Protein AF-A0A955Q813-F1 (afdb_monomer)

Radius of gyration: 13.21 Å; Cα contacts (8 Å, |Δi|>4): 188; chains: 1; bounding box: 40×33×27 Å

Mean predicted aligned error: 5.72 Å

Sequence (109 aa):
MSNLSDVTFHALWTRWPWKAIRHCPGRFLLPLRGKPLSFAELTGQPCTPIRYESSNAPDPVWVLPVVDGGLIAFQQTDGRLLHTLNTPEGFIRKLTHLGIMAHGAMAQP

pLDDT: mean 87.47, std 17.15, range [26.44, 98.38]

Foldseek 3Di:
DDDLAPQALVVLPVPAPWADDPPQPQKTWGPDDDDADDPCNSRVHDDDWDWDDFPLDPFIWTWDDHHQWIWIWGQDPVRGTTIMTGGNVSRVVVCVSRVNDCPDPPDDD

Nearest PDB structures (foldseek):
  3lgo-assembly1_A  TM=4.452E-01  e=1.833E-01  Saccharomyces cerevisiae
  1w5r-assembly1_B  TM=5.625E-01  e=3.043E+00  Mycolicibacterium smegmatis
  4c5p-assembly1_A  TM=5.538E-01  e=4.909E+00  Mycobacterium marinum
  4qq1-assembly3_C  TM=4.964E-01  e=7.026E+00  Neisseria meningitidis serogroup B

Structure (mmCIF, N/CA/C/O backbone):
data_AF-A0A955Q813-F1
#
_entry.id   AF-A0A955Q813-F1
#
loop_
_atom_site.group_PDB
_atom_site.id
_atom_site.type_symbol
_atom_site.label_atom_id
_atom_site.label_alt_id
_atom_site.label_comp_id
_atom_site.label_asym_id
_atom_site.label_entity_id
_atom_site.label_seq_id
_atom_site.pdbx_PDB_ins_code
_atom_site.Cartn_x
_atom_site.Cartn_y
_atom_site.Cartn_z
_atom_site.occupancy
_atom_site.B_iso_or_equiv
_atom_site.auth_seq_id
_atom_site.auth_comp_id
_atom_site.auth_asym_id
_atom_site.auth_atom_id
_atom_site.pdbx_PDB_model_num
ATOM 1 N N . MET A 1 1 ? 17.302 -0.125 12.695 1.00 38.47 1 MET A N 1
ATOM 2 C CA . MET A 1 1 ? 16.927 0.411 11.370 1.00 38.47 1 MET A CA 1
ATOM 3 C C . MET A 1 1 ? 16.446 -0.781 10.566 1.00 38.47 1 MET A C 1
ATOM 5 O O . MET A 1 1 ? 17.263 -1.641 10.273 1.00 38.47 1 MET A O 1
ATOM 9 N N . SER A 1 2 ? 15.135 -0.936 10.374 1.00 42.50 2 SER A N 1
ATOM 10 C CA . SER A 1 2 ? 14.596 -2.104 9.666 1.00 42.50 2 SER A CA 1
ATOM 11 C C . SER A 1 2 ? 14.908 -1.973 8.181 1.00 42.50 2 SER A C 1
ATOM 13 O O . SER A 1 2 ? 14.529 -0.981 7.559 1.00 42.50 2 SER A O 1
ATOM 15 N N . ASN A 1 3 ? 15.633 -2.946 7.640 1.00 48.59 3 ASN A N 1
ATOM 16 C CA . ASN A 1 3 ? 15.979 -3.003 6.230 1.00 48.59 3 ASN A CA 1
ATOM 17 C C . ASN A 1 3 ? 14.709 -3.349 5.436 1.00 48.59 3 ASN A C 1
ATOM 19 O O . ASN A 1 3 ? 14.126 -4.414 5.612 1.00 48.59 3 ASN A O 1
ATOM 23 N N . LEU A 1 4 ? 14.246 -2.438 4.578 1.00 57.16 4 LEU A N 1
ATOM 24 C CA . LEU A 1 4 ? 13.072 -2.659 3.719 1.00 57.16 4 LEU A CA 1
ATOM 25 C C . LEU A 1 4 ? 13.343 -3.675 2.592 1.00 57.16 4 LEU A C 1
ATOM 27 O O . LEU A 1 4 ? 12.421 -4.012 1.852 1.00 57.16 4 LEU A O 1
ATOM 31 N N . SER A 1 5 ? 14.583 -4.172 2.481 1.00 61.09 5 SER A N 1
ATOM 32 C CA . SER A 1 5 ? 15.036 -5.157 1.490 1.00 61.09 5 SER A CA 1
ATOM 33 C C . SER A 1 5 ? 14.289 -6.490 1.542 1.00 61.09 5 SER A C 1
ATOM 35 O O . SER A 1 5 ? 14.339 -7.241 0.573 1.00 61.09 5 SER A O 1
ATOM 37 N N . ASP A 1 6 ? 13.582 -6.780 2.635 1.00 78.38 6 ASP A N 1
ATOM 38 C CA . ASP A 1 6 ? 13.036 -8.119 2.873 1.0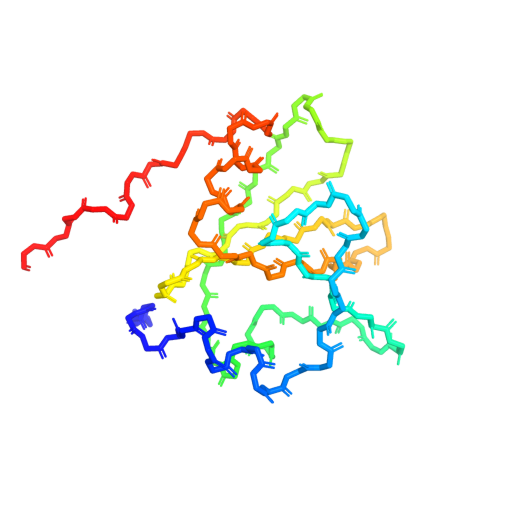0 78.38 6 ASP A CA 1
ATOM 39 C C . ASP A 1 6 ? 11.532 -8.218 2.569 1.00 78.38 6 ASP A C 1
ATOM 41 O O . ASP A 1 6 ? 10.988 -9.317 2.445 1.00 78.38 6 ASP A O 1
ATOM 45 N N . VAL A 1 7 ? 10.825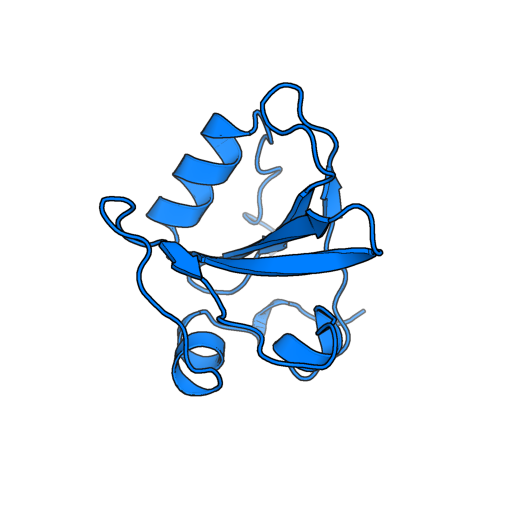 -7.087 2.434 1.00 90.94 7 VAL A N 1
ATOM 46 C CA . VAL A 1 7 ? 9.405 -7.094 2.050 1.00 90.94 7 VAL A CA 1
ATOM 47 C C . VAL A 1 7 ? 9.309 -7.049 0.534 1.00 90.94 7 VAL A C 1
ATOM 49 O O . VAL A 1 7 ? 9.773 -6.099 -0.090 1.00 90.94 7 VAL A O 1
ATOM 52 N N . THR A 1 8 ? 8.651 -8.043 -0.060 1.00 95.06 8 THR A N 1
ATOM 53 C CA . THR A 1 8 ? 8.442 -8.120 -1.510 1.00 95.06 8 THR A CA 1
ATOM 54 C C . THR A 1 8 ? 6.961 -8.021 -1.868 1.00 95.06 8 THR A C 1
ATOM 56 O O . THR A 1 8 ? 6.083 -8.388 -1.076 1.00 95.06 8 THR A O 1
ATOM 59 N N . PHE A 1 9 ? 6.665 -7.573 -3.090 1.00 96.31 9 PHE A N 1
ATOM 60 C CA . PHE A 1 9 ? 5.313 -7.621 -3.648 1.00 96.31 9 PHE A CA 1
ATOM 61 C C . PHE A 1 9 ? 4.736 -9.035 -3.569 1.00 96.31 9 PHE A C 1
ATOM 63 O O . PHE A 1 9 ? 3.606 -9.211 -3.120 1.00 96.31 9 PHE A O 1
ATOM 70 N N . HIS A 1 10 ? 5.515 -10.048 -3.964 1.00 96.31 10 HIS A N 1
ATOM 71 C CA . HIS A 1 10 ? 5.061 -11.437 -3.980 1.00 96.31 10 HIS A CA 1
ATOM 72 C C . HIS A 1 10 ? 4.690 -11.940 -2.578 1.00 96.31 10 HIS A C 1
ATOM 74 O O . HIS A 1 10 ? 3.641 -12.559 -2.404 1.00 96.31 10 HIS A O 1
ATOM 80 N N . ALA A 1 11 ? 5.501 -11.628 -1.562 1.00 95.50 11 ALA A N 1
ATOM 81 C CA . ALA A 1 11 ? 5.216 -12.014 -0.182 1.00 95.50 11 ALA A CA 1
ATOM 82 C C . ALA A 1 11 ? 3.905 -11.388 0.322 1.00 95.50 11 ALA A C 1
ATOM 84 O O . ALA A 1 11 ? 3.074 -12.074 0.919 1.00 95.50 11 ALA A O 1
ATOM 85 N N . LEU A 1 12 ? 3.683 -10.099 0.038 1.00 96.38 12 LEU A N 1
ATOM 86 C CA . LEU A 1 12 ? 2.433 -9.421 0.386 1.00 96.38 12 LEU A CA 1
ATOM 87 C C . LEU A 1 12 ? 1.246 -9.990 -0.393 1.00 96.38 12 LEU A C 1
ATOM 89 O O . LEU A 1 12 ? 0.192 -10.213 0.204 1.00 96.38 12 LEU A O 1
ATOM 93 N N . TRP A 1 13 ? 1.413 -10.232 -1.696 1.00 96.31 13 TRP A N 1
ATOM 94 C CA . TRP A 1 13 ? 0.391 -10.790 -2.582 1.00 96.31 13 TRP A C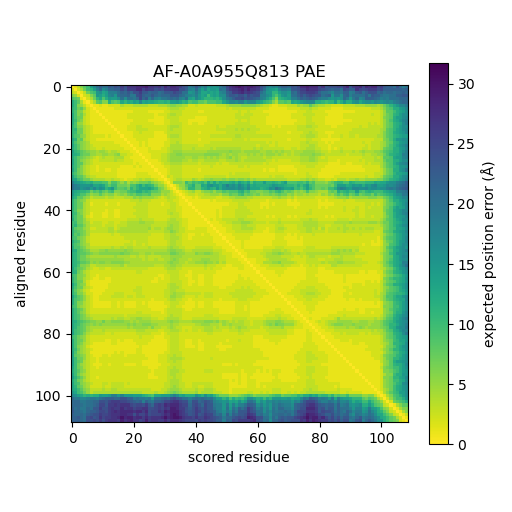A 1
ATOM 95 C C . TRP A 1 13 ? -0.127 -12.137 -2.075 1.00 96.31 13 TRP A C 1
ATOM 97 O O . TRP A 1 13 ? -1.332 -12.332 -1.969 1.00 96.31 13 TRP A O 1
ATOM 107 N N . THR A 1 14 ? 0.784 -13.035 -1.703 1.00 96.06 14 THR A N 1
ATOM 108 C CA . THR A 1 14 ? 0.448 -14.380 -1.218 1.00 96.06 14 THR A CA 1
ATOM 109 C C . THR A 1 14 ? -0.171 -14.361 0.183 1.00 96.06 14 THR A C 1
ATOM 111 O O . THR A 1 14 ? -0.994 -15.214 0.509 1.00 96.06 14 THR A O 1
ATOM 114 N N . ARG A 1 15 ? 0.197 -13.388 1.026 1.00 94.94 15 ARG A N 1
ATOM 115 C CA . ARG A 1 15 ? -0.248 -13.317 2.427 1.00 94.94 15 ARG A CA 1
ATOM 116 C C . ARG A 1 15 ? -1.673 -12.789 2.606 1.00 94.94 15 ARG A C 1
ATOM 118 O O . ARG A 1 15 ? -2.311 -13.114 3.606 1.00 94.94 15 ARG A O 1
ATOM 125 N N . TRP A 1 16 ? -2.166 -11.961 1.688 1.00 95.25 16 TRP A N 1
ATOM 126 C CA . TRP A 1 16 ? -3.423 -11.234 1.875 1.00 95.25 16 TRP A CA 1
ATOM 127 C C . TRP A 1 16 ? -4.373 -11.383 0.680 1.00 95.25 16 TRP A C 1
ATOM 129 O O . TRP A 1 16 ? -3.926 -11.530 -0.454 1.00 95.25 16 TRP A O 1
ATOM 139 N N . PRO A 1 17 ? -5.700 -11.302 0.891 1.00 94.88 17 PRO A N 1
ATOM 140 C CA . PRO A 1 17 ? -6.694 -11.517 -0.161 1.00 94.88 17 PRO A CA 1
ATOM 141 C C . PRO A 1 17 ? -6.892 -10.268 -1.038 1.00 94.88 17 PRO A C 1
ATOM 143 O O . PRO A 1 17 ? -7.982 -9.690 -1.090 1.00 94.88 17 PRO A O 1
ATOM 146 N N . TRP A 1 18 ? -5.832 -9.820 -1.709 1.00 96.38 18 TRP A N 1
ATOM 147 C CA . TRP A 1 18 ? -5.864 -8.652 -2.585 1.00 96.38 18 TRP A CA 1
ATOM 148 C C . TRP A 1 18 ? -6.849 -8.822 -3.742 1.00 96.38 18 TRP A C 1
ATOM 150 O O . TRP A 1 18 ? -7.020 -9.905 -4.302 1.00 96.38 18 TRP A O 1
ATOM 160 N N . LYS A 1 19 ? -7.479 -7.720 -4.147 1.00 96.81 19 LYS A N 1
ATOM 161 C CA . LYS A 1 19 ? -8.396 -7.683 -5.288 1.00 96.81 19 LYS A CA 1
ATOM 162 C C . LYS A 1 19 ? -7.928 -6.677 -6.315 1.00 96.81 19 LYS A C 1
ATOM 164 O O . LYS A 1 19 ? -7.717 -5.514 -5.985 1.00 96.81 19 LYS A O 1
ATOM 169 N N . ALA A 1 20 ? -7.818 -7.107 -7.568 1.00 96.81 20 ALA A N 1
ATOM 170 C CA . ALA A 1 20 ? -7.517 -6.203 -8.669 1.00 96.81 20 ALA A CA 1
ATOM 171 C C . ALA A 1 20 ? -8.552 -5.075 -8.736 1.00 96.81 20 ALA A C 1
ATOM 173 O O . ALA A 1 20 ? -9.762 -5.309 -8.667 1.00 96.81 20 ALA A O 1
ATOM 174 N N . ILE A 1 21 ? -8.071 -3.843 -8.876 1.00 94.81 21 ILE A N 1
ATOM 175 C CA . ILE A 1 21 ? -8.935 -2.687 -9.084 1.00 94.81 21 ILE A CA 1
ATOM 176 C C . ILE A 1 21 ? -9.293 -2.639 -10.571 1.00 94.81 21 ILE A C 1
ATOM 178 O O . ILE A 1 21 ? -8.419 -2.618 -11.442 1.00 94.81 21 ILE A O 1
ATOM 182 N N . ARG A 1 22 ? -10.595 -2.622 -10.875 1.00 94.00 22 ARG A N 1
ATOM 183 C CA . ARG A 1 22 ? -11.105 -2.614 -12.252 1.00 94.00 22 ARG A CA 1
ATOM 184 C C . ARG A 1 22 ? -10.498 -1.446 -13.044 1.00 94.00 22 ARG A C 1
ATOM 186 O O . ARG A 1 22 ? -10.446 -0.323 -12.550 1.00 94.00 22 ARG A O 1
ATOM 193 N N . HIS A 1 23 ? -10.033 -1.720 -14.265 1.00 93.06 23 HIS A N 1
ATOM 194 C CA . HIS A 1 23 ? -9.392 -0.742 -15.163 1.00 93.06 23 HIS A CA 1
ATOM 195 C C . HIS A 1 23 ? -8.130 -0.052 -14.600 1.00 93.06 23 HIS A C 1
ATOM 197 O O . HIS A 1 23 ? -7.663 0.935 -15.159 1.00 93.06 23 HIS A O 1
ATOM 203 N N . CYS A 1 24 ? -7.539 -0.580 -13.525 1.00 93.31 24 CYS A N 1
ATOM 204 C CA . CYS A 1 24 ? -6.312 -0.069 -12.917 1.00 93.31 24 CYS A CA 1
ATOM 205 C C . CYS A 1 24 ? -5.239 -1.174 -12.898 1.00 93.31 24 CYS A C 1
ATOM 207 O O . CYS A 1 24 ? -4.994 -1.762 -11.843 1.00 93.31 24 CYS A O 1
ATOM 209 N N . PRO A 1 25 ? -4.597 -1.486 -14.041 1.00 94.38 25 PRO A N 1
ATOM 210 C CA . PRO A 1 25 ? -3.646 -2.594 -14.130 1.00 94.38 25 PRO A CA 1
ATOM 211 C C . PRO A 1 25 ? -2.481 -2.419 -13.150 1.00 94.38 25 PRO A C 1
ATOM 213 O O . PRO A 1 25 ? -1.958 -1.314 -12.987 1.00 94.38 25 PRO A O 1
ATOM 216 N N . GLY A 1 26 ? -2.089 -3.505 -12.487 1.00 96.19 26 GLY A N 1
ATOM 217 C CA . GLY A 1 26 ? -1.017 -3.493 -11.491 1.00 96.19 26 GLY A CA 1
ATOM 218 C C . GLY A 1 26 ? -1.379 -2.804 -10.174 1.00 96.19 26 GLY A C 1
ATOM 219 O O . GLY A 1 26 ? -0.475 -2.437 -9.434 1.00 96.19 26 GLY A O 1
ATOM 220 N N . ARG A 1 27 ? -2.671 -2.591 -9.877 1.00 97.69 27 ARG A N 1
ATOM 221 C CA . ARG A 1 27 ? -3.146 -2.046 -8.596 1.00 97.69 27 ARG A CA 1
ATOM 222 C C . ARG A 1 27 ? -4.180 -2.966 -7.965 1.00 97.69 27 ARG A C 1
ATOM 224 O O . ARG A 1 27 ? -5.180 -3.319 -8.597 1.00 97.69 27 ARG A O 1
ATOM 231 N N . PHE 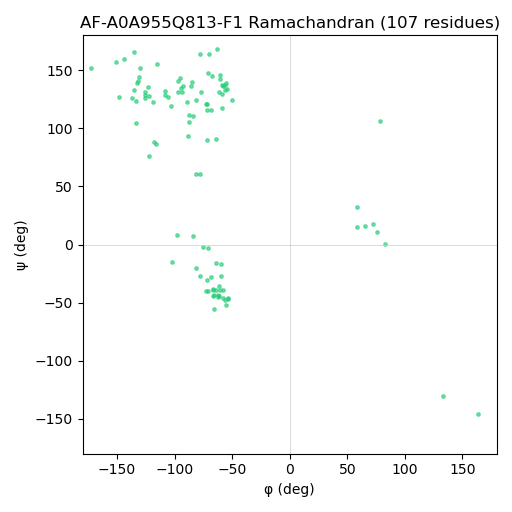A 1 28 ? -3.966 -3.300 -6.700 1.00 97.88 28 PHE A N 1
ATOM 232 C CA . PHE A 1 28 ? -4.773 -4.272 -5.981 1.00 97.88 28 PHE A CA 1
ATOM 233 C C . PHE A 1 28 ? -5.158 -3.736 -4.610 1.00 97.88 28 PHE A C 1
ATOM 235 O O . PHE A 1 28 ? -4.302 -3.371 -3.814 1.00 97.88 28 PHE A O 1
ATOM 242 N N . LEU A 1 29 ? -6.453 -3.678 -4.330 1.00 96.38 29 LEU A N 1
ATOM 243 C CA . LEU A 1 29 ? -6.990 -3.214 -3.061 1.00 96.38 29 LEU A CA 1
ATOM 244 C C . LEU A 1 29 ? -7.014 -4.357 -2.045 1.00 96.38 29 LEU A C 1
ATOM 246 O O . LEU A 1 29 ? -7.401 -5.472 -2.397 1.00 96.38 29 LEU A O 1
ATOM 250 N N . LEU A 1 30 ? -6.678 -4.075 -0.786 1.00 95.25 30 LEU A N 1
ATOM 251 C CA . LEU A 1 30 ? -6.964 -4.991 0.315 1.00 95.25 30 LEU A CA 1
ATOM 252 C C . LEU A 1 30 ? -8.403 -4.769 0.803 1.00 95.25 30 LEU A C 1
ATOM 254 O O . LEU A 1 30 ? -8.681 -3.729 1.404 1.00 95.25 30 LEU A O 1
ATOM 258 N N . PRO A 1 31 ? -9.339 -5.708 0.581 1.00 90.44 31 PRO A N 1
ATOM 259 C CA . PRO A 1 31 ? -10.684 -5.595 1.127 1.00 90.44 31 PRO A CA 1
ATOM 260 C C . PRO A 1 31 ? -10.654 -5.837 2.643 1.00 90.44 31 PRO A C 1
ATOM 262 O O . PRO A 1 31 ? -10.809 -6.967 3.102 1.00 90.44 31 PRO A O 1
ATOM 265 N N . LEU A 1 32 ? -10.472 -4.780 3.434 1.00 81.88 32 LEU A N 1
ATOM 266 C CA . LEU A 1 32 ? -10.589 -4.876 4.887 1.00 81.88 32 LEU A CA 1
ATOM 267 C C . LEU A 1 32 ? -12.064 -5.047 5.277 1.00 81.88 32 LEU A C 1
ATOM 269 O O . LEU A 1 32 ? -12.909 -4.204 4.980 1.00 81.88 32 LEU A O 1
ATOM 273 N N . ARG A 1 33 ? -12.374 -6.153 5.958 1.00 67.12 33 ARG A N 1
ATOM 274 C CA . ARG A 1 33 ? -13.652 -6.375 6.646 1.00 67.12 33 ARG A CA 1
ATOM 275 C C . ARG A 1 33 ? -13.360 -6.499 8.138 1.00 67.12 33 ARG A C 1
ATOM 277 O O . ARG A 1 33 ? -13.127 -7.598 8.623 1.00 67.12 33 ARG A O 1
ATOM 284 N N . GLY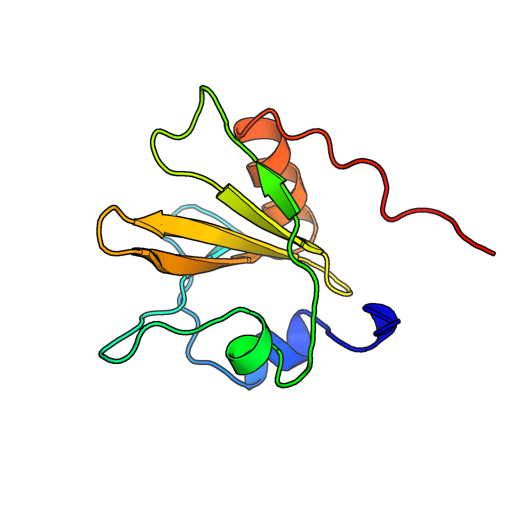 A 1 34 ? -13.302 -5.375 8.851 1.00 73.06 34 GLY A N 1
ATOM 285 C CA . GLY A 1 34 ? -13.093 -5.368 10.302 1.00 73.06 34 GLY A CA 1
ATOM 286 C C . GLY A 1 34 ? -12.036 -4.372 10.769 1.00 73.06 34 GLY A C 1
ATOM 287 O O . GLY A 1 34 ? -12.109 -3.191 10.431 1.00 73.06 34 GLY A O 1
ATOM 288 N N . LYS A 1 35 ? -11.093 -4.848 11.595 1.00 79.38 35 LYS A N 1
ATOM 289 C CA . LYS A 1 35 ? -10.076 -4.022 12.261 1.00 79.38 35 LYS A CA 1
ATOM 290 C C . LYS A 1 35 ? -9.231 -3.246 11.228 1.00 79.38 35 LYS A C 1
ATOM 292 O O . LYS A 1 35 ? -8.803 -3.846 10.239 1.00 79.38 35 LYS A O 1
ATOM 297 N N . PRO A 1 36 ? -8.951 -1.949 11.461 1.00 83.75 36 PRO A N 1
ATOM 298 C CA . PRO A 1 36 ? -7.969 -1.207 10.677 1.00 83.75 36 PRO A CA 1
ATOM 299 C C . PRO A 1 36 ? -6.609 -1.912 10.733 1.00 83.75 36 PRO A C 1
ATOM 301 O O . PRO A 1 36 ? -6.197 -2.353 11.805 1.00 83.75 36 PRO A O 1
ATOM 304 N N . LEU A 1 37 ? -5.922 -2.013 9.597 1.00 91.25 37 LEU A N 1
ATOM 305 C CA . LEU A 1 37 ? -4.622 -2.672 9.511 1.00 91.25 37 LEU A CA 1
ATOM 306 C C . LEU A 1 37 ? -3.518 -1.624 9.360 1.00 91.25 37 LEU A C 1
ATOM 308 O O . LEU A 1 37 ? -3.580 -0.780 8.465 1.00 91.25 37 LEU A O 1
ATOM 312 N N . SER A 1 38 ? -2.510 -1.673 10.224 1.00 93.69 38 SER A N 1
ATOM 313 C CA . SER A 1 38 ? -1.301 -0.855 10.097 1.00 93.69 38 SER A CA 1
ATOM 314 C C . SER A 1 38 ? -0.339 -1.427 9.051 1.00 93.69 38 SER A C 1
ATOM 316 O O . SER A 1 38 ? -0.422 -2.600 8.683 1.00 93.69 38 SER A O 1
ATOM 318 N N . PHE A 1 39 ? 0.625 -0.620 8.594 1.00 94.56 39 PHE A N 1
ATOM 319 C CA . PHE A 1 39 ? 1.681 -1.115 7.705 1.00 94.56 39 PHE A CA 1
ATOM 320 C C . PHE A 1 39 ? 2.512 -2.226 8.360 1.00 94.56 39 PHE A C 1
ATOM 322 O O . PHE A 1 39 ? 2.805 -3.208 7.695 1.00 94.56 39 PHE A O 1
ATOM 329 N N . ALA A 1 40 ? 2.827 -2.121 9.656 1.00 94.12 40 ALA A N 1
ATOM 330 C CA . ALA A 1 40 ? 3.618 -3.139 10.349 1.00 94.12 40 ALA A CA 1
ATOM 331 C C . ALA A 1 40 ? 2.876 -4.480 10.477 1.00 94.12 40 ALA A C 1
ATOM 333 O O . ALA A 1 40 ? 3.472 -5.540 10.305 1.00 94.12 40 ALA A O 1
ATOM 334 N N . GLU A 1 41 ? 1.563 -4.455 10.732 1.00 94.06 41 GLU A N 1
ATOM 335 C CA . GLU A 1 41 ? 0.745 -5.676 10.714 1.00 94.06 41 GLU A CA 1
ATOM 336 C C . GLU A 1 41 ? 0.655 -6.264 9.296 1.00 94.06 41 GLU A C 1
ATOM 338 O O . GLU A 1 41 ? 0.727 -7.483 9.128 1.00 94.06 41 GLU A O 1
ATOM 343 N N . LEU A 1 42 ? 0.537 -5.405 8.277 1.00 93.56 42 LEU A N 1
ATOM 344 C CA . LEU A 1 42 ? 0.448 -5.801 6.872 1.00 93.56 42 LEU A CA 1
ATOM 345 C C . LEU A 1 42 ? 1.747 -6.449 6.361 1.00 93.56 42 LEU A C 1
ATOM 347 O O . LEU A 1 42 ? 1.693 -7.483 5.692 1.00 93.56 42 LEU A O 1
ATOM 351 N N . THR A 1 43 ? 2.905 -5.871 6.682 1.00 93.94 43 THR A N 1
ATOM 352 C CA . THR A 1 43 ? 4.230 -6.395 6.302 1.00 93.94 43 THR A CA 1
ATOM 353 C C . THR A 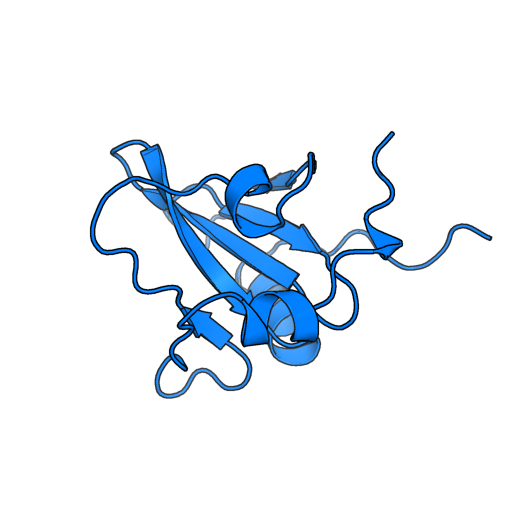1 43 ? 4.708 -7.512 7.230 1.00 93.94 43 THR A C 1
ATOM 355 O O . THR A 1 43 ? 5.563 -8.307 6.847 1.00 93.94 43 THR A O 1
ATOM 358 N N . GLY A 1 44 ? 4.149 -7.602 8.440 1.00 92.94 44 GLY A N 1
ATOM 359 C CA . GLY A 1 44 ? 4.589 -8.517 9.490 1.00 92.94 44 GLY A CA 1
ATOM 360 C C . GLY A 1 44 ? 5.872 -8.085 10.199 1.00 92.94 44 GLY A C 1
ATOM 361 O O . GLY A 1 44 ? 6.433 -8.889 10.938 1.00 92.94 44 GLY A O 1
ATOM 362 N N . GLN A 1 45 ? 6.342 -6.857 9.976 1.00 91.31 45 GLN A N 1
ATOM 363 C CA . GLN A 1 45 ? 7.556 -6.323 10.590 1.00 91.31 45 GLN A CA 1
ATOM 364 C C . GLN A 1 45 ? 7.491 -4.795 10.754 1.00 91.31 45 GLN A C 1
ATOM 366 O O . GLN A 1 45 ? 6.764 -4.128 10.017 1.00 91.31 45 GLN A 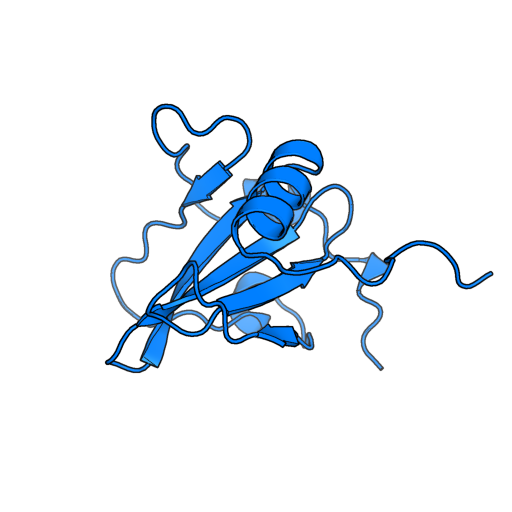O 1
ATOM 371 N N . PRO A 1 46 ? 8.255 -4.198 11.686 1.00 91.69 46 PRO A N 1
ATOM 372 C CA . PRO A 1 46 ? 8.334 -2.747 11.805 1.00 91.69 46 PRO A CA 1
ATOM 373 C C . PRO A 1 46 ? 8.845 -2.103 10.511 1.00 91.69 46 PRO A C 1
ATOM 375 O O . PRO A 1 46 ? 9.895 -2.479 9.995 1.00 91.69 46 PRO A O 1
ATOM 378 N N . CYS A 1 47 ? 8.124 -1.102 10.017 1.00 90.62 47 CYS A N 1
ATOM 379 C CA . CYS A 1 47 ? 8.452 -0.363 8.801 1.00 90.62 47 CYS A CA 1
ATOM 380 C C . CYS A 1 47 ? 8.073 1.113 8.956 1.00 90.62 47 CYS A C 1
ATOM 382 O O . CYS A 1 47 ? 7.212 1.458 9.769 1.00 90.62 47 CYS A O 1
ATOM 384 N N . THR A 1 48 ? 8.673 1.974 8.140 1.00 91.75 48 THR A N 1
ATOM 385 C CA . THR A 1 48 ? 8.460 3.425 8.202 1.00 91.75 48 THR A CA 1
ATOM 386 C C . THR A 1 48 ? 7.846 3.913 6.889 1.00 91.75 48 THR A C 1
ATOM 388 O O . THR A 1 48 ? 8.586 4.254 5.968 1.00 91.75 48 THR A O 1
ATOM 391 N N . PRO A 1 49 ? 6.505 3.911 6.753 1.00 94.19 49 PRO A N 1
ATOM 392 C CA . PRO A 1 49 ? 5.855 4.526 5.602 1.00 94.19 49 PRO A CA 1
ATOM 393 C C . PRO A 1 49 ? 6.047 6.047 5.639 1.00 94.19 49 PRO A C 1
ATOM 395 O O . PRO A 1 49 ? 6.026 6.662 6.707 1.00 94.19 49 PRO A O 1
ATOM 398 N N . ILE A 1 50 ? 6.196 6.657 4.468 1.00 95.06 50 ILE A N 1
ATOM 399 C CA . ILE A 1 50 ? 6.317 8.108 4.321 1.00 95.06 50 ILE A CA 1
ATOM 400 C C . ILE A 1 50 ? 4.930 8.685 4.052 1.00 95.06 50 ILE A C 1
ATOM 402 O O . ILE A 1 50 ? 4.190 8.183 3.203 1.00 95.06 50 ILE A O 1
ATOM 406 N N . ARG A 1 51 ? 4.575 9.737 4.788 1.00 95.69 51 ARG A N 1
ATOM 407 C CA . ARG A 1 51 ? 3.306 10.452 4.639 1.00 95.69 51 ARG A CA 1
ATOM 408 C C . ARG A 1 51 ? 3.462 11.624 3.673 1.00 95.69 51 ARG A C 1
ATOM 410 O O . ARG A 1 51 ? 4.412 12.393 3.791 1.00 95.69 51 ARG A O 1
ATOM 417 N N . TYR A 1 52 ? 2.489 11.791 2.789 1.00 95.56 52 TYR A N 1
ATOM 418 C CA . TYR A 1 52 ? 2.390 12.874 1.819 1.00 95.56 52 TYR A CA 1
ATOM 419 C C . TYR A 1 52 ? 1.001 13.510 1.866 1.00 95.56 52 TYR A C 1
ATOM 421 O O . TYR A 1 52 ? -0.006 12.817 2.016 1.00 95.56 52 TYR A O 1
ATOM 429 N N . GLU A 1 53 ? 0.967 14.825 1.675 1.00 95.00 53 GLU A N 1
ATOM 430 C CA . GLU A 1 53 ? -0.233 15.549 1.252 1.00 95.00 53 GLU A CA 1
ATOM 431 C C . GLU A 1 53 ? -0.162 15.738 -0.265 1.00 95.00 53 GLU A C 1
ATOM 433 O O . GLU A 1 53 ? 0.914 15.993 -0.811 1.00 95.00 53 GLU A O 1
ATOM 438 N N . SER A 1 54 ? -1.288 15.604 -0.959 1.00 91.75 54 SER A N 1
ATOM 439 C CA . SER A 1 54 ? -1.349 15.730 -2.416 1.00 91.75 54 SER A CA 1
ATOM 440 C C . SER A 1 54 ? -2.546 16.580 -2.808 1.00 91.75 54 SER A C 1
ATOM 442 O O . SER A 1 54 ? -3.657 16.312 -2.376 1.00 91.75 54 SER A O 1
ATOM 444 N N . SER A 1 55 ? -2.370 17.554 -3.700 1.00 92.38 55 SER A N 1
ATOM 445 C CA . SER A 1 55 ? -3.513 18.268 -4.293 1.00 92.38 55 SER A CA 1
ATOM 446 C C . SER A 1 55 ? -4.407 17.360 -5.151 1.00 92.38 55 SER A C 1
ATOM 448 O O . SER A 1 55 ? -5.547 17.715 -5.438 1.00 92.38 55 SER A O 1
ATOM 450 N N . ASN A 1 56 ? -3.912 16.177 -5.533 1.00 93.50 56 ASN A N 1
ATOM 451 C CA . ASN A 1 56 ? -4.619 15.186 -6.346 1.00 93.50 56 ASN A CA 1
ATOM 452 C C . ASN A 1 56 ? -5.270 14.072 -5.499 1.00 93.50 56 ASN A C 1
ATOM 454 O O . ASN A 1 56 ? -5.743 13.072 -6.050 1.00 93.50 56 ASN A O 1
ATOM 458 N N . ALA A 1 57 ? -5.281 14.209 -4.170 1.00 93.62 57 ALA A N 1
ATOM 459 C CA . ALA A 1 57 ? -6.019 13.336 -3.264 1.00 93.62 57 ALA A CA 1
ATOM 460 C C . ALA A 1 57 ? -6.495 14.117 -2.025 1.00 93.62 57 ALA A C 1
ATOM 462 O O . ALA A 1 57 ? -5.673 14.726 -1.354 1.00 93.62 57 ALA A O 1
ATOM 463 N N . PRO A 1 58 ? -7.796 14.085 -1.683 1.00 92.50 58 PRO A N 1
ATOM 464 C CA . PRO A 1 58 ? -8.301 14.809 -0.513 1.00 92.50 58 PRO A CA 1
ATOM 465 C C . PRO A 1 58 ? -7.810 14.212 0.814 1.00 92.50 58 PRO A C 1
ATOM 467 O O . PRO A 1 58 ? -7.700 14.924 1.807 1.00 92.50 58 PRO A O 1
ATOM 470 N N . ASP A 1 59 ? -7.526 12.909 0.822 1.00 94.75 59 ASP A N 1
ATOM 471 C CA . ASP A 1 59 ? -7.074 12.166 1.992 1.00 94.75 59 ASP A CA 1
ATOM 472 C C . ASP A 1 59 ? -5.538 12.068 2.026 1.00 94.75 59 ASP A C 1
ATOM 474 O O . ASP A 1 59 ? -4.925 11.836 0.973 1.00 94.75 59 ASP A O 1
ATOM 478 N N . PRO A 1 60 ? -4.905 12.129 3.216 1.00 95.62 60 PRO A N 1
ATOM 479 C CA . PRO A 1 60 ? -3.470 11.918 3.356 1.00 95.62 60 PRO A CA 1
ATOM 480 C C . PRO A 1 60 ? -3.025 10.576 2.777 1.00 95.62 60 PRO A C 1
ATOM 482 O O . PRO A 1 60 ? -3.664 9.538 2.991 1.00 95.62 60 PRO A O 1
ATOM 485 N N . VAL A 1 61 ? -1.885 10.583 2.087 1.00 96.88 61 VAL A N 1
ATOM 486 C CA . VAL A 1 61 ? -1.342 9.400 1.417 1.00 96.88 61 VAL A CA 1
ATOM 487 C C . VAL A 1 61 ? -0.119 8.888 2.158 1.00 96.88 61 VAL A C 1
ATOM 489 O O . VAL A 1 61 ? 0.835 9.618 2.398 1.00 96.88 61 VAL A O 1
ATOM 492 N N . TRP A 1 62 ? -0.110 7.601 2.468 1.00 97.12 62 TRP A N 1
ATOM 493 C CA . TRP A 1 62 ? 1.022 6.894 3.046 1.00 97.12 62 TRP A CA 1
ATOM 494 C C . TRP A 1 62 ? 1.636 5.966 2.007 1.00 97.12 62 TRP A C 1
ATOM 496 O O . TRP A 1 62 ? 0.927 5.206 1.347 1.00 97.12 62 TRP A O 1
ATOM 506 N N . VAL A 1 63 ? 2.954 6.016 1.863 1.00 96.44 63 VAL A N 1
ATOM 507 C CA . VAL A 1 63 ? 3.693 5.293 0.827 1.00 96.44 63 VAL A CA 1
ATOM 508 C C . VAL A 1 63 ? 4.784 4.454 1.474 1.00 96.44 63 VAL A C 1
ATOM 510 O O . VAL A 1 63 ? 5.563 4.953 2.284 1.00 96.44 63 VAL A O 1
ATOM 513 N N . LEU A 1 64 ? 4.858 3.182 1.092 1.00 95.50 64 LEU A N 1
ATOM 514 C CA . LEU A 1 64 ? 5.928 2.273 1.491 1.00 95.50 64 LEU A CA 1
ATOM 515 C C . LEU A 1 64 ? 6.433 1.513 0.256 1.00 95.50 64 LEU A C 1
ATOM 517 O O . LEU A 1 64 ? 5.737 0.608 -0.217 1.00 95.50 64 LEU A O 1
ATOM 521 N N . PRO A 1 65 ? 7.612 1.867 -0.283 1.00 94.81 65 PRO A N 1
ATOM 522 C CA . PRO A 1 65 ? 8.279 1.057 -1.295 1.00 94.81 65 PRO A CA 1
ATOM 523 C C . PRO A 1 65 ? 8.592 -0.340 -0.748 1.00 94.81 65 PRO A C 1
ATOM 525 O O . PRO A 1 65 ? 8.955 -0.486 0.420 1.00 94.81 65 PRO A O 1
ATOM 528 N N . VAL A 1 66 ? 8.451 -1.355 -1.596 1.00 94.00 66 VAL A N 1
ATOM 529 C CA . VAL A 1 66 ? 8.831 -2.744 -1.305 1.00 94.00 66 VAL A CA 1
ATOM 530 C C . VAL A 1 66 ? 9.576 -3.304 -2.516 1.00 94.00 66 VAL A C 1
ATOM 532 O O . VAL A 1 66 ? 9.515 -2.724 -3.601 1.00 94.00 66 VAL A O 1
ATOM 535 N N . VAL A 1 67 ? 10.267 -4.431 -2.369 1.00 94.19 67 VAL A N 1
ATOM 536 C CA . VAL A 1 67 ? 10.911 -5.084 -3.517 1.00 94.19 67 VAL A CA 1
ATOM 537 C C . VAL A 1 67 ? 9.841 -5.485 -4.538 1.00 94.19 67 VAL A C 1
ATOM 539 O O . VAL A 1 67 ? 8.811 -6.062 -4.179 1.00 94.19 67 VAL A O 1
ATOM 542 N N . ASP A 1 68 ? 10.077 -5.142 -5.804 1.00 94.69 68 ASP A N 1
ATOM 543 C CA . ASP A 1 68 ? 9.168 -5.366 -6.933 1.00 94.69 68 ASP A CA 1
ATOM 544 C C . ASP A 1 68 ? 7.776 -4.724 -6.788 1.00 94.69 68 ASP A C 1
ATOM 546 O O . ASP A 1 68 ? 6.783 -5.232 -7.312 1.00 94.69 68 ASP A O 1
ATOM 550 N N . GLY A 1 69 ? 7.671 -3.577 -6.107 1.00 95.88 69 GLY A N 1
ATOM 551 C CA . GLY A 1 69 ? 6.427 -2.812 -6.093 1.00 95.88 69 GLY A CA 1
ATOM 552 C C . GLY A 1 69 ? 6.334 -1.764 -4.994 1.00 95.88 69 GLY A C 1
ATOM 553 O O . GLY A 1 69 ? 7.308 -1.124 -4.604 1.00 95.88 69 GLY A O 1
ATOM 554 N N . GLY A 1 70 ? 5.120 -1.567 -4.489 1.00 96.44 70 GLY A N 1
ATOM 555 C CA . GLY A 1 70 ? 4.896 -0.639 -3.389 1.00 96.44 70 GLY A CA 1
ATOM 556 C C . GLY A 1 70 ? 3.485 -0.676 -2.827 1.00 96.44 70 GLY A C 1
ATOM 557 O O . GLY A 1 70 ? 2.508 -0.973 -3.524 1.00 96.44 70 GLY A O 1
ATOM 558 N N . LEU A 1 71 ? 3.380 -0.332 -1.550 1.00 97.50 71 LEU A N 1
ATOM 559 C CA . LEU A 1 71 ? 2.119 -0.082 -0.874 1.00 97.50 71 LEU A CA 1
ATOM 560 C C . LEU A 1 71 ? 1.808 1.414 -0.902 1.00 97.50 71 LEU A C 1
ATOM 562 O O . LEU A 1 71 ? 2.660 2.253 -0.607 1.00 97.50 71 LEU A O 1
ATOM 566 N N . ILE A 1 72 ? 0.562 1.734 -1.233 1.00 97.44 72 ILE A N 1
ATOM 567 C CA . ILE A 1 72 ? -0.006 3.077 -1.114 1.00 97.44 72 ILE A CA 1
ATOM 568 C C . ILE A 1 72 ? -1.274 2.948 -0.288 1.00 97.44 72 ILE A C 1
ATOM 570 O O . ILE A 1 72 ? -2.152 2.163 -0.649 1.00 97.44 72 ILE A O 1
ATOM 574 N N . ALA A 1 73 ? -1.391 3.723 0.781 1.00 96.94 73 ALA A N 1
ATOM 575 C CA . ALA A 1 73 ? -2.585 3.769 1.603 1.00 96.94 73 ALA A CA 1
ATOM 576 C C . ALA A 1 73 ? -3.146 5.184 1.690 1.00 96.94 73 ALA A C 1
ATOM 578 O O . ALA A 1 73 ? -2.400 6.133 1.903 1.00 96.94 73 ALA A O 1
ATOM 579 N N . PHE A 1 74 ? -4.461 5.316 1.554 1.00 95.62 74 PHE A N 1
ATOM 580 C CA . PHE A 1 74 ? -5.163 6.569 1.834 1.00 95.62 74 PHE A CA 1
ATOM 581 C C . PHE A 1 74 ? -5.725 6.510 3.250 1.00 95.62 74 PHE A C 1
ATOM 583 O O . PHE A 1 74 ? -6.336 5.503 3.618 1.00 95.62 74 PHE A O 1
ATOM 590 N N . GLN A 1 75 ? -5.497 7.554 4.041 1.00 94.69 75 GLN A N 1
ATOM 591 C CA . GLN A 1 75 ? -6.020 7.648 5.397 1.00 94.69 75 GLN A CA 1
ATOM 592 C C . GLN A 1 75 ? -7.413 8.271 5.383 1.00 94.69 75 GLN A C 1
ATOM 594 O O . GLN A 1 75 ? -7.564 9.456 5.117 1.00 94.69 75 GLN A O 1
ATOM 599 N N . GLN A 1 76 ? -8.421 7.469 5.700 1.00 91.31 76 GLN A N 1
ATOM 600 C CA . GLN A 1 76 ? -9.801 7.914 5.823 1.00 91.31 76 GLN A CA 1
ATOM 601 C C . GLN A 1 76 ? -9.987 8.799 7.065 1.00 91.31 76 GLN A C 1
ATOM 603 O O . GLN A 1 76 ? -9.172 8.789 7.991 1.00 91.31 76 GLN A O 1
ATOM 608 N N . THR A 1 77 ? -11.101 9.529 7.115 1.00 89.12 77 THR A N 1
ATOM 609 C CA . THR A 1 77 ? -11.442 10.455 8.211 1.00 89.12 77 THR A CA 1
ATOM 610 C C . THR A 1 77 ? -11.551 9.788 9.585 1.00 89.12 77 THR A C 1
ATOM 612 O O . THR A 1 77 ? -11.288 10.433 10.595 1.00 89.12 77 THR A O 1
ATOM 615 N N . ASP A 1 78 ? -11.886 8.496 9.641 1.00 88.19 78 ASP A N 1
ATOM 616 C CA . ASP A 1 78 ? -11.918 7.691 10.871 1.00 88.19 78 ASP A CA 1
ATOM 617 C C . ASP A 1 78 ? -10.538 7.119 11.264 1.00 88.19 78 ASP A C 1
ATOM 619 O O . ASP A 1 78 ? -10.426 6.311 12.188 1.00 88.19 78 ASP A O 1
ATOM 623 N N . GLY A 1 79 ? -9.479 7.522 10.555 1.00 86.75 79 GLY A N 1
ATOM 624 C CA . GLY A 1 79 ? -8.105 7.077 10.762 1.00 86.75 79 GLY A CA 1
ATOM 625 C C . GLY A 1 79 ? -7.762 5.740 10.101 1.00 86.75 79 GLY A C 1
ATOM 626 O O . GLY A 1 79 ? -6.619 5.292 10.215 1.00 86.75 79 GLY A O 1
ATOM 627 N N . ARG A 1 80 ? -8.701 5.089 9.400 1.00 91.31 80 ARG A N 1
ATOM 628 C CA . ARG A 1 80 ? -8.434 3.825 8.697 1.00 91.31 80 ARG A CA 1
ATOM 629 C C . ARG A 1 80 ? -7.544 4.021 7.482 1.00 91.31 80 ARG A C 1
ATOM 631 O O . ARG A 1 80 ? -7.625 5.027 6.790 1.00 91.31 80 ARG A O 1
ATOM 638 N N . LEU A 1 81 ? -6.733 3.010 7.187 1.00 94.25 81 LEU A N 1
ATOM 639 C CA . LEU A 1 81 ? -5.863 2.988 6.016 1.00 94.25 81 LEU A CA 1
ATOM 640 C C . LEU A 1 81 ? -6.448 2.085 4.928 1.00 94.25 81 LEU A C 1
ATOM 642 O O . LEU A 1 81 ? -6.609 0.878 5.121 1.00 94.25 81 LEU A O 1
ATOM 646 N N . LEU A 1 82 ? -6.729 2.672 3.765 1.00 94.75 82 LEU A N 1
ATOM 647 C CA . LEU A 1 82 ? -7.148 1.947 2.573 1.00 94.75 82 LEU A CA 1
ATOM 648 C C . LEU A 1 82 ? -5.923 1.518 1.762 1.00 94.75 82 LEU A C 1
ATOM 650 O O . LEU A 1 82 ? -5.428 2.271 0.923 1.00 94.75 82 LEU A O 1
ATOM 654 N N . HIS A 1 83 ? -5.443 0.301 2.008 1.00 96.50 83 HIS A N 1
ATOM 655 C CA . HIS A 1 83 ? -4.225 -0.219 1.387 1.0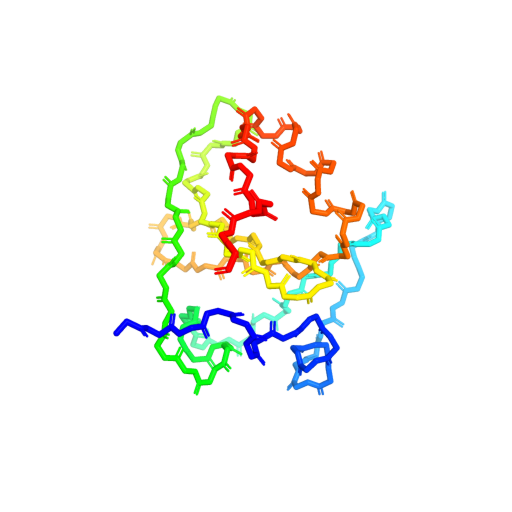0 96.50 83 HIS A CA 1
ATOM 656 C C . HIS A 1 83 ? -4.432 -0.663 -0.058 1.00 96.50 83 HIS A C 1
ATOM 658 O O . HIS A 1 83 ? -5.317 -1.461 -0.372 1.00 96.50 83 HIS A O 1
ATOM 664 N N . THR A 1 84 ? -3.541 -0.202 -0.928 1.00 97.19 84 THR A N 1
ATOM 665 C CA . THR A 1 84 ? -3.363 -0.694 -2.290 1.00 97.19 84 THR A CA 1
ATOM 666 C C . THR A 1 84 ? -1.949 -1.246 -2.439 1.00 97.19 84 THR A C 1
ATOM 668 O O . THR A 1 84 ? -0.985 -0.507 -2.244 1.00 97.19 84 THR A O 1
ATOM 671 N N . LEU A 1 85 ? -1.821 -2.512 -2.825 1.00 98.25 85 LEU A N 1
ATOM 672 C CA . LEU A 1 85 ? -0.576 -3.107 -3.300 1.00 98.25 85 LEU A CA 1
ATOM 673 C C . LEU A 1 85 ? -0.441 -2.848 -4.800 1.00 98.25 85 LEU A C 1
ATOM 675 O O . LEU A 1 85 ? -1.416 -2.961 -5.545 1.00 98.25 85 LEU A O 1
ATOM 679 N N . ASN A 1 86 ? 0.751 -2.473 -5.254 1.00 98.38 86 ASN A N 1
ATOM 680 C CA . ASN A 1 86 ? 0.982 -2.079 -6.637 1.00 98.38 86 ASN A CA 1
ATOM 681 C C . ASN A 1 86 ? 2.227 -2.782 -7.188 1.00 98.38 86 ASN A C 1
ATOM 683 O O . ASN A 1 86 ? 3.228 -2.867 -6.477 1.00 98.38 86 ASN A O 1
ATOM 687 N N . THR A 1 87 ? 2.173 -3.243 -8.444 1.00 98.06 87 THR A N 1
ATOM 688 C CA . THR A 1 87 ? 3.377 -3.657 -9.200 1.00 98.06 87 THR A CA 1
ATOM 689 C C . THR A 1 87 ? 4.298 -2.447 -9.399 1.00 98.06 87 THR A C 1
ATOM 691 O O . THR A 1 87 ? 3.840 -1.318 -9.179 1.00 98.06 87 THR A O 1
ATOM 694 N N . PRO A 1 88 ? 5.555 -2.611 -9.856 1.00 96.50 88 PRO A N 1
ATOM 695 C CA . PRO A 1 88 ? 6.462 -1.481 -10.064 1.00 96.50 88 PRO A CA 1
ATOM 696 C C . PRO A 1 88 ? 5.852 -0.386 -10.953 1.00 96.50 88 PRO A C 1
ATOM 698 O O . PRO A 1 88 ? 5.837 0.793 -10.595 1.00 96.50 88 PRO A O 1
ATOM 701 N N . GLU A 1 89 ? 5.233 -0.769 -12.070 1.00 96.38 89 GLU A N 1
ATOM 702 C CA . GLU A 1 89 ? 4.637 0.159 -13.036 1.00 96.38 89 GLU A CA 1
ATOM 703 C C . GLU A 1 89 ? 3.371 0.816 -12.477 1.00 96.38 89 GLU A C 1
ATOM 705 O O . GLU A 1 89 ? 3.126 2.009 -12.684 1.00 96.38 89 GLU A O 1
ATOM 710 N N . GLY A 1 90 ? 2.542 0.042 -11.767 1.00 96.81 90 GLY A N 1
ATOM 711 C CA . GLY A 1 90 ? 1.343 0.548 -11.100 1.00 96.81 90 GLY A CA 1
ATOM 712 C C . GLY A 1 90 ? 1.677 1.554 -9.999 1.00 96.81 90 GLY A C 1
ATOM 713 O O . GLY A 1 90 ? 0.985 2.567 -9.862 1.00 96.81 90 GLY A O 1
ATOM 714 N N . PHE A 1 91 ? 2.754 1.291 -9.257 1.00 96.81 91 PHE A N 1
ATOM 715 C CA . PHE A 1 91 ? 3.249 2.129 -8.176 1.00 96.81 91 PHE A CA 1
ATOM 716 C C . PHE A 1 91 ? 3.749 3.468 -8.711 1.00 96.81 91 PHE A C 1
ATOM 718 O O . PHE A 1 91 ? 3.206 4.506 -8.334 1.00 96.81 91 PHE A O 1
ATOM 725 N N . ILE A 1 92 ? 4.683 3.444 -9.670 1.00 95.00 92 ILE A N 1
ATOM 726 C CA . ILE A 1 92 ? 5.228 4.650 -10.310 1.00 95.00 92 ILE A CA 1
ATOM 727 C C . ILE A 1 92 ? 4.097 5.498 -10.894 1.00 95.00 92 ILE A C 1
ATOM 729 O O . ILE A 1 92 ? 3.962 6.669 -10.548 1.00 95.00 92 ILE A O 1
ATOM 733 N N . ARG A 1 93 ? 3.213 4.898 -11.705 1.00 95.25 93 ARG A N 1
ATOM 734 C CA . ARG A 1 93 ? 2.101 5.627 -12.334 1.00 95.25 93 ARG A CA 1
ATOM 735 C C . ARG A 1 93 ? 1.189 6.290 -11.303 1.00 95.25 93 ARG A C 1
ATOM 737 O O . ARG A 1 93 ? 0.713 7.404 -11.530 1.00 95.25 93 ARG A O 1
ATOM 744 N N . LYS A 1 94 ? 0.915 5.620 -10.177 1.00 95.44 94 LYS A N 1
ATOM 745 C CA . LYS A 1 94 ? 0.067 6.193 -9.129 1.00 95.44 94 LYS A CA 1
ATOM 746 C C . LYS A 1 94 ? 0.781 7.310 -8.368 1.00 95.44 94 LYS A C 1
ATOM 748 O O . LYS A 1 94 ? 0.131 8.319 -8.109 1.00 95.44 94 LYS A O 1
ATOM 753 N N . LEU A 1 95 ? 2.071 7.174 -8.061 1.00 95.94 95 LEU A N 1
ATOM 754 C CA . LEU A 1 95 ? 2.857 8.241 -7.431 1.00 95.94 95 LEU A CA 1
ATOM 755 C C . LEU A 1 95 ? 2.941 9.485 -8.324 1.00 95.94 95 LEU A C 1
ATOM 757 O O . LEU A 1 95 ? 2.646 10.580 -7.852 1.00 95.94 95 LEU A O 1
ATOM 761 N N . THR A 1 96 ? 3.202 9.315 -9.625 1.00 94.81 96 THR A N 1
ATOM 762 C CA . THR A 1 96 ? 3.193 10.417 -10.601 1.00 94.81 96 THR A CA 1
ATOM 763 C C . THR A 1 96 ? 1.845 11.132 -10.634 1.00 94.81 96 THR A C 1
ATOM 765 O O . THR A 1 96 ? 1.800 12.356 -10.559 1.00 94.81 96 THR A O 1
ATOM 768 N N . HIS A 1 97 ? 0.731 10.392 -10.679 1.00 94.50 97 HIS A N 1
ATOM 769 C CA . HIS A 1 97 ? -0.606 10.995 -10.618 1.00 94.50 97 HIS A CA 1
ATOM 770 C C . HIS A 1 97 ? -0.827 11.750 -9.295 1.00 94.50 97 HIS A C 1
ATOM 772 O O . HIS A 1 97 ? -1.435 12.812 -9.278 1.00 94.50 97 HIS A O 1
ATOM 778 N N . LEU A 1 98 ? -0.295 11.258 -8.179 1.00 95.19 98 LEU A N 1
ATOM 779 C CA . LEU A 1 98 ? -0.373 11.958 -6.896 1.00 95.19 98 LEU A CA 1
ATOM 780 C C . LEU A 1 98 ? 0.584 13.161 -6.793 1.00 95.19 98 LEU A C 1
ATOM 782 O O . LEU A 1 98 ? 0.574 13.839 -5.770 1.00 95.19 98 LEU A O 1
ATOM 786 N N . GLY A 1 99 ? 1.411 13.438 -7.806 1.00 94.75 99 GLY A N 1
ATOM 787 C CA . GLY A 1 99 ? 2.451 14.469 -7.726 1.00 94.75 99 GLY A CA 1
ATOM 788 C C . GLY A 1 99 ? 3.544 14.142 -6.703 1.00 94.75 99 GLY A C 1
ATOM 789 O O . GLY A 1 99 ? 4.299 15.021 -6.300 1.00 94.75 99 GLY A O 1
ATOM 790 N N . ILE A 1 100 ? 3.627 12.882 -6.268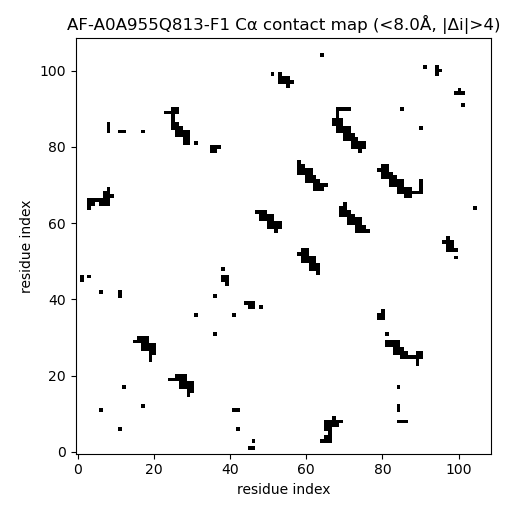 1.00 91.38 100 ILE A N 1
ATOM 791 C CA . ILE A 1 100 ? 4.643 12.412 -5.333 1.00 91.38 100 ILE A CA 1
ATOM 792 C C . ILE A 1 100 ? 5.842 11.996 -6.172 1.00 91.38 100 ILE A C 1
ATOM 794 O O . ILE A 1 100 ? 5.831 10.954 -6.831 1.00 91.38 100 ILE A O 1
ATOM 798 N N . MET A 1 101 ? 6.880 12.826 -6.161 1.00 74.75 101 MET A N 1
ATOM 799 C CA . MET A 1 101 ? 8.155 12.455 -6.755 1.00 74.75 101 MET A CA 1
ATOM 800 C C . MET A 1 101 ? 8.750 11.339 -5.903 1.00 74.75 101 MET A C 1
ATOM 802 O O . MET A 1 101 ? 9.035 11.537 -4.721 1.00 74.75 101 MET A O 1
ATOM 806 N N . ALA A 1 102 ? 8.902 10.153 -6.491 1.00 57.69 102 ALA A N 1
ATOM 807 C CA . ALA A 1 102 ? 9.637 9.069 -5.864 1.00 57.69 102 ALA A CA 1
ATOM 808 C C . ALA A 1 102 ? 11.096 9.523 -5.722 1.00 57.69 102 ALA A C 1
ATOM 810 O O . ALA A 1 102 ? 11.894 9.365 -6.643 1.00 57.69 102 ALA A O 1
ATOM 811 N N . HIS A 1 103 ? 11.445 10.146 -4.594 1.00 48.44 103 HIS A N 1
ATOM 812 C CA . HIS A 1 103 ? 12.845 10.307 -4.233 1.00 48.44 103 HIS A CA 1
ATOM 813 C C . HIS A 1 103 ? 13.430 8.898 -4.149 1.00 48.44 103 HIS A C 1
ATOM 815 O O . HIS A 1 103 ? 12.916 8.045 -3.426 1.00 48.44 103 HIS A O 1
ATOM 821 N N . GLY A 1 104 ? 14.398 8.646 -5.028 1.00 39.06 104 GLY A N 1
ATOM 822 C CA . GLY A 1 104 ? 14.779 7.320 -5.479 1.00 39.06 104 GLY A CA 1
ATOM 823 C C . GLY A 1 104 ? 15.019 6.322 -4.354 1.00 39.06 104 GLY A C 1
ATOM 824 O O . GLY A 1 104 ? 15.915 6.492 -3.538 1.00 39.06 104 GLY A O 1
ATOM 825 N N . ALA A 1 105 ? 14.308 5.199 -4.420 1.00 38.34 105 ALA A N 1
ATOM 826 C CA . ALA A 1 105 ? 14.875 3.918 -4.023 1.00 38.34 105 ALA A CA 1
ATOM 827 C C . ALA A 1 105 ? 15.777 3.418 -5.170 1.00 38.34 105 ALA A C 1
ATOM 829 O O . ALA A 1 105 ? 15.508 2.409 -5.809 1.00 38.34 105 ALA A O 1
ATOM 830 N N . MET A 1 106 ? 16.811 4.191 -5.495 1.00 41.59 106 MET A N 1
ATOM 831 C CA . MET A 1 106 ? 17.968 3.726 -6.248 1.00 41.59 106 MET A CA 1
ATOM 832 C C . MET A 1 106 ? 19.195 4.323 -5.569 1.00 41.59 106 MET A C 1
ATOM 834 O O . MET A 1 106 ? 19.271 5.536 -5.399 1.00 41.59 106 MET A O 1
ATOM 838 N N . ALA A 1 107 ? 20.126 3.433 -5.227 1.00 31.89 107 ALA A N 1
ATOM 839 C CA . ALA A 1 107 ? 21.403 3.651 -4.555 1.00 31.89 107 ALA A CA 1
ATOM 840 C C . ALA A 1 107 ? 21.340 3.854 -3.033 1.00 31.89 107 ALA A C 1
ATOM 842 O O . ALA A 1 107 ? 21.082 4.949 -2.546 1.00 31.89 107 ALA A O 1
ATOM 843 N N . GLN A 1 108 ? 21.765 2.825 -2.298 1.00 26.44 108 GLN A N 1
ATOM 844 C CA . GLN A 1 108 ? 23.055 2.933 -1.614 1.00 26.44 108 GLN A CA 1
ATOM 845 C C . GLN A 1 108 ? 23.883 1.660 -1.890 1.00 26.44 108 GLN A C 1
ATOM 847 O O . GLN A 1 108 ? 23.277 0.594 -2.019 1.00 26.44 108 GLN A O 1
ATOM 852 N N . PRO A 1 109 ? 25.207 1.799 -2.103 1.00 38.81 109 PRO A N 1
ATOM 853 C CA . PRO A 1 109 ? 26.128 0.698 -2.399 1.00 38.81 109 PRO A CA 1
ATOM 854 C C . PRO A 1 109 ? 26.308 -0.279 -1.232 1.00 38.81 109 PRO A C 1
ATOM 856 O O . PRO A 1 109 ? 26.078 0.131 -0.071 1.00 38.81 109 PRO A O 1
#

Solvent-accessible surface area (backbone atoms only — not comparable to full-atom values): 6442 Å² total; per-residue (Å²): 133,72,72,58,84,75,47,35,40,65,60,49,55,76,73,43,82,60,37,78,40,85,98,37,76,49,33,24,37,53,78,78,87,73,78,74,61,51,70,33,71,68,72,72,44,79,72,83,63,48,78,43,84,34,100,70,40,98,45,45,35,35,39,36,77,31,42,73,20,24,42,41,24,39,38,45,97,90,69,38,50,54,43,28,47,18,34,53,68,31,32,52,54,51,31,56,66,38,70,46,78,78,77,67,96,64,85,82,135

Secondary structure (DSSP, 8-state):
---GGG-BHHHHHHHS--EEPTT-TTEEE----SS---HHHHHTS---PEEEEETTEEEEEEEEEEBTEEEEEEE-TTS-EEEEEE-HHHHHHHHHHTT-----S----